Protein AF-A0AAV2MXL8-F1 (afdb_monomer_lite)

Organism: NCBI:txid488582

Foldseek 3Di:
DDPVVVVVVVVVVVVVVCCVVPVDPPDPDPPPADLLDDPVLVVLVVQLVVLVVVLVVCVVVVHDPVVNVVSVVSNVVSVVVSVVSSVVSVVVSVVVLVVCCVVPVCDDVVCVVVVVPDDPDQPPCRVDDVVVVVVVCCVVPPPDPDDDPDPDCPPPDDPPD

pLDDT: mean 85.37, std 12.21, range [48.25, 98.06]

Structure (mmCIF, N/CA/C/O backbone):
data_AF-A0AAV2MXL8-F1
#
_entry.id   AF-A0AAV2MXL8-F1
#
loop_
_atom_site.group_PDB
_atom_site.id
_atom_site.type_symbol
_atom_site.label_atom_id
_atom_site.label_alt_id
_atom_site.label_comp_id
_atom_site.label_asym_id
_atom_site.label_entity_id
_atom_site.label_seq_id
_atom_site.pdbx_PDB_ins_code
_atom_site.Cartn_x
_atom_site.Cartn_y
_atom_site.Cartn_z
_atom_site.occupancy
_atom_site.B_iso_or_equiv
_atom_site.auth_seq_id
_atom_site.auth_comp_id
_atom_site.auth_asym_id
_atom_site.auth_atom_id
_atom_site.pdbx_PDB_model_num
ATOM 1 N N . MET A 1 1 ? -14.597 54.554 -29.226 1.00 61.91 1 MET A N 1
ATOM 2 C CA . MET A 1 1 ? -14.727 53.148 -28.798 1.00 61.91 1 MET A CA 1
ATOM 3 C C . MET A 1 1 ? -16.053 53.008 -28.095 1.00 61.91 1 MET A C 1
ATOM 5 O O . MET A 1 1 ? -16.367 53.852 -27.265 1.00 61.91 1 MET A O 1
ATOM 9 N N . ASP A 1 2 ? -16.840 52.019 -28.494 1.00 83.25 2 ASP A N 1
ATOM 10 C CA . ASP A 1 2 ? -18.160 51.772 -27.923 1.00 83.25 2 ASP A CA 1
ATOM 11 C C . ASP A 1 2 ? -18.009 51.263 -26.479 1.00 83.25 2 ASP A C 1
ATOM 13 O O . ASP A 1 2 ? -17.223 50.349 -26.219 1.00 83.25 2 ASP A O 1
ATOM 17 N N . ILE A 1 3 ? -18.736 51.863 -25.534 1.00 85.31 3 ILE A N 1
ATOM 18 C CA . ILE A 1 3 ? -18.684 51.526 -24.099 1.00 85.31 3 ILE A CA 1
ATOM 19 C C . ILE A 1 3 ? -18.982 50.036 -23.890 1.00 85.31 3 ILE A C 1
ATOM 21 O O . ILE A 1 3 ? -18.380 49.394 -23.032 1.00 85.31 3 ILE A O 1
ATOM 25 N N . VAL A 1 4 ? -19.836 49.465 -24.741 1.00 89.12 4 VAL A N 1
ATOM 26 C CA . VAL A 1 4 ? -20.208 48.045 -24.722 1.00 89.12 4 VAL A CA 1
ATOM 27 C C . VAL A 1 4 ? -19.036 47.121 -25.076 1.00 89.12 4 VAL A C 1
ATOM 29 O O . VAL A 1 4 ? -18.969 45.988 -24.602 1.00 89.12 4 VAL A O 1
ATOM 32 N N . GLN A 1 5 ? -18.098 47.572 -25.911 1.00 85.69 5 GLN A N 1
ATOM 33 C CA . GLN A 1 5 ? -16.906 46.786 -26.248 1.00 85.69 5 GLN A CA 1
ATOM 34 C C . GLN A 1 5 ? -15.891 46.794 -25.105 1.00 85.69 5 GLN A C 1
ATOM 36 O O . GLN A 1 5 ? -15.272 45.768 -24.830 1.00 85.69 5 GLN A O 1
ATOM 41 N N . VAL A 1 6 ? -15.748 47.933 -24.423 1.00 91.38 6 VAL A N 1
ATOM 42 C CA . VAL A 1 6 ? -14.808 48.081 -23.305 1.00 91.38 6 VAL A CA 1
ATOM 43 C C . VAL A 1 6 ? -15.245 47.237 -22.111 1.00 91.38 6 VAL A C 1
ATOM 45 O O . VAL A 1 6 ? -14.412 46.549 -21.527 1.00 91.38 6 VAL A O 1
ATOM 48 N N . THR A 1 7 ? -16.540 47.223 -21.778 1.00 93.75 7 THR A N 1
ATOM 49 C CA . THR A 1 7 ? -17.058 46.393 -20.677 1.00 93.75 7 THR A CA 1
ATOM 50 C C . THR A 1 7 ? -16.865 44.905 -20.949 1.00 93.75 7 THR A C 1
ATOM 52 O O . THR A 1 7 ? -16.326 44.201 -20.103 1.00 93.75 7 THR A O 1
ATOM 55 N N . LYS A 1 8 ? -17.183 44.440 -22.165 1.00 93.31 8 LYS A N 1
ATOM 56 C CA . LYS A 1 8 ? -16.965 43.040 -22.563 1.00 93.31 8 LYS A CA 1
ATOM 57 C C . LYS A 1 8 ? -15.505 42.617 -22.471 1.00 93.31 8 LYS A C 1
ATOM 59 O O . LYS A 1 8 ? -15.227 41.515 -22.015 1.00 93.31 8 LYS A O 1
ATOM 64 N N . TRP A 1 9 ? -14.581 43.467 -22.918 1.00 95.12 9 TRP A N 1
ATOM 65 C CA . TRP A 1 9 ? -13.150 43.171 -22.838 1.00 95.12 9 TRP A CA 1
ATOM 66 C C . TRP A 1 9 ? -12.674 43.056 -21.387 1.00 95.12 9 TRP A C 1
ATOM 68 O O . TRP A 1 9 ? -11.873 42.177 -21.067 1.00 95.12 9 TRP A O 1
ATOM 78 N N . LEU A 1 10 ? -13.183 43.920 -20.509 1.00 94.94 10 LEU A N 1
ATOM 79 C CA . LEU A 1 10 ? -12.800 43.950 -19.103 1.00 94.94 10 LEU A CA 1
ATOM 80 C C . LEU A 1 10 ? -13.336 42.725 -18.351 1.00 94.94 10 LEU A C 1
ATOM 82 O O . LEU A 1 10 ? -12.588 42.112 -17.593 1.00 94.94 10 LEU A O 1
ATOM 86 N N . ASP A 1 11 ? -14.576 42.318 -18.633 1.00 94.88 11 ASP A N 1
ATOM 87 C CA . ASP A 1 11 ? -15.173 41.095 -18.086 1.00 94.88 11 ASP A CA 1
ATOM 88 C C . ASP A 1 11 ? -14.388 39.845 -18.515 1.00 94.88 11 ASP A C 1
ATOM 90 O O . ASP A 1 11 ? -14.018 39.036 -17.667 1.00 94.88 11 ASP A O 1
ATOM 94 N N . LEU A 1 12 ? -14.051 39.727 -19.806 1.00 95.44 12 LEU A N 1
ATOM 95 C CA . LEU A 1 12 ? -13.251 38.615 -20.341 1.00 95.44 12 LEU A CA 1
ATOM 96 C C . LEU A 1 12 ? -11.852 38.563 -19.720 1.00 95.44 12 LEU A C 1
ATOM 98 O O . LEU A 1 12 ? -11.393 37.505 -19.300 1.00 95.44 12 LEU A O 1
ATOM 102 N N . SER A 1 13 ? -11.190 39.716 -19.617 1.00 94.69 13 SER A N 1
ATOM 103 C CA . SER A 1 13 ? -9.846 39.810 -19.037 1.00 94.69 13 SER A CA 1
ATOM 104 C C . SER A 1 13 ? -9.845 39.428 -17.556 1.00 94.69 13 SER A C 1
ATOM 106 O O . SER A 1 13 ? -8.905 38.804 -17.063 1.00 94.69 13 SER A O 1
ATOM 108 N N . MET A 1 14 ? -10.905 39.796 -16.833 1.00 95.25 14 MET A N 1
ATOM 109 C CA . MET A 1 14 ? -11.059 39.465 -15.422 1.00 95.25 14 MET A CA 1
ATOM 110 C C . MET A 1 14 ? -11.418 37.987 -15.226 1.00 95.25 14 MET A C 1
ATOM 112 O O . MET A 1 14 ? -10.884 37.358 -14.315 1.00 95.25 14 MET A O 1
ATOM 116 N N . GLU A 1 15 ? -12.240 37.407 -16.105 1.00 94.12 15 GLU A N 1
ATOM 117 C CA . GLU A 1 15 ? -12.540 35.972 -16.125 1.00 94.12 15 GLU A CA 1
ATOM 118 C C . GLU A 1 15 ? -11.282 35.137 -16.397 1.00 94.12 15 GLU A C 1
ATOM 120 O O . GLU A 1 15 ? -10.983 34.221 -15.630 1.00 94.12 15 GLU A O 1
ATOM 125 N N . GLU A 1 16 ? -10.486 35.498 -17.407 1.00 92.06 16 GLU A N 1
ATOM 126 C CA . GLU A 1 16 ? -9.216 34.829 -17.711 1.00 92.06 16 GLU A CA 1
ATOM 127 C C . GLU A 1 16 ? -8.221 34.940 -16.550 1.00 92.06 16 GLU A C 1
ATOM 129 O O . GLU A 1 16 ? -7.616 33.943 -16.146 1.00 92.06 16 GLU A O 1
ATOM 134 N N . ALA A 1 17 ? -8.081 36.130 -15.955 1.00 91.81 17 ALA A N 1
ATOM 135 C CA . ALA A 1 17 ? -7.216 36.328 -14.796 1.00 91.81 17 ALA A CA 1
ATOM 136 C C . ALA A 1 17 ? -7.666 35.478 -13.595 1.00 91.81 17 ALA A C 1
ATOM 138 O O . ALA A 1 17 ? -6.828 34.879 -12.915 1.00 91.81 17 ALA A O 1
ATOM 139 N N . CYS A 1 18 ? -8.976 35.379 -13.347 1.00 88.31 18 CYS A N 1
ATOM 140 C CA . CYS A 1 18 ? -9.536 34.543 -12.289 1.00 88.31 18 CYS A CA 1
ATOM 141 C C . CYS A 1 18 ? -9.354 33.045 -12.564 1.00 88.31 18 CYS A C 1
ATOM 143 O O . CYS A 1 18 ? -8.982 32.314 -11.646 1.00 88.31 18 CYS A O 1
ATOM 145 N N . ASP A 1 19 ? -9.555 32.580 -13.796 1.00 87.06 19 ASP A N 1
ATOM 146 C CA . ASP A 1 19 ? -9.389 31.170 -14.163 1.00 87.06 19 ASP A CA 1
ATOM 147 C C . ASP A 1 19 ? -7.915 30.725 -14.098 1.00 87.06 19 ASP A C 1
ATOM 149 O O . ASP A 1 19 ? -7.624 29.586 -13.714 1.00 87.06 19 ASP A O 1
ATOM 153 N N . VAL A 1 20 ? -6.972 31.632 -14.384 1.00 86.06 20 VAL A N 1
ATOM 154 C CA . VAL A 1 20 ? -5.528 31.400 -14.208 1.00 86.06 20 VAL A CA 1
ATOM 155 C C . VAL A 1 20 ? -5.124 31.438 -12.731 1.00 86.06 20 VAL A C 1
ATOM 157 O O . VAL A 1 20 ? -4.355 30.585 -12.282 1.00 86.06 20 VAL A O 1
ATOM 160 N N . ALA A 1 21 ? -5.635 32.401 -11.959 1.00 87.75 21 ALA A N 1
ATOM 161 C CA . ALA A 1 21 ? -5.301 32.547 -10.541 1.00 87.75 21 ALA A CA 1
ATOM 162 C C . ALA A 1 21 ? -5.933 31.453 -9.661 1.00 87.75 21 ALA A C 1
ATOM 164 O O . ALA A 1 21 ? -5.349 31.053 -8.651 1.00 87.75 21 ALA A O 1
ATOM 165 N N . ALA A 1 22 ? -7.111 30.952 -10.040 1.00 82.62 22 ALA A N 1
ATOM 166 C CA . ALA A 1 22 ? -7.866 29.937 -9.315 1.00 82.62 22 ALA A CA 1
ATOM 167 C C . ALA A 1 22 ? -8.183 28.732 -10.221 1.00 82.62 22 ALA A C 1
ATOM 169 O O . ALA A 1 22 ? -9.347 28.493 -10.560 1.00 82.62 22 ALA A O 1
ATOM 170 N N . PRO A 1 23 ? -7.172 27.916 -10.583 1.00 73.56 23 PRO A N 1
ATOM 171 C CA . PRO A 1 23 ? -7.387 26.756 -11.431 1.00 73.56 23 PRO A CA 1
ATOM 172 C C . PRO A 1 23 ? -8.381 25.805 -10.760 1.00 73.56 23 PRO A C 1
ATOM 174 O O . PRO A 1 23 ? -8.135 25.267 -9.673 1.00 73.56 23 PRO A O 1
ATOM 177 N N . ARG A 1 24 ? -9.525 25.590 -11.418 1.00 76.44 24 ARG A N 1
ATOM 178 C CA . ARG A 1 24 ? -10.555 24.652 -10.958 1.00 76.44 24 ARG A CA 1
ATOM 179 C C . ARG A 1 24 ? -9.897 23.289 -10.730 1.00 76.44 24 ARG A C 1
ATOM 181 O O . ARG A 1 24 ? -9.189 22.782 -11.601 1.00 76.44 24 ARG A O 1
ATOM 188 N N . ILE A 1 25 ? -10.104 22.693 -9.551 1.00 76.25 25 ILE A N 1
ATOM 189 C CA . ILE A 1 25 ? -9.533 21.383 -9.205 1.00 76.25 25 ILE A CA 1
ATOM 190 C C . ILE A 1 25 ? -10.078 20.349 -10.196 1.00 76.25 25 ILE A C 1
ATOM 192 O O . ILE A 1 25 ? -11.187 19.840 -10.040 1.00 76.25 25 ILE A O 1
ATOM 196 N N . GLY A 1 26 ? -9.288 20.050 -11.227 1.00 72.94 26 GLY A N 1
ATOM 197 C CA . GLY A 1 26 ? -9.617 19.044 -12.224 1.00 72.94 26 GLY A CA 1
ATOM 198 C C . GLY A 1 26 ? -9.678 17.632 -11.627 1.00 72.94 26 GLY A C 1
ATOM 199 O O . GLY A 1 26 ? -9.279 17.404 -10.474 1.00 72.94 26 GLY A O 1
ATOM 200 N N . PRO A 1 27 ? -10.157 16.644 -12.402 1.00 72.00 27 PRO A N 1
ATOM 201 C CA . PRO A 1 27 ? -10.175 15.255 -11.971 1.00 72.00 27 PRO A CA 1
ATOM 202 C C . PRO A 1 27 ? -8.779 14.834 -11.500 1.00 72.00 27 PRO A C 1
ATOM 204 O O . PRO A 1 27 ? -7.768 15.062 -12.169 1.00 72.00 27 PRO A O 1
ATOM 207 N N . ARG A 1 28 ? -8.711 14.238 -10.302 1.00 71.12 28 ARG A N 1
ATOM 208 C CA . ARG A 1 28 ? -7.439 13.799 -9.718 1.00 71.12 28 ARG A CA 1
ATOM 209 C C . ARG A 1 28 ? -6.728 12.881 -10.707 1.00 71.12 28 ARG A C 1
ATOM 211 O O . ARG A 1 28 ? -7.280 11.842 -11.068 1.00 71.12 28 ARG A O 1
ATOM 218 N N . ARG A 1 29 ? -5.487 13.229 -11.073 1.00 69.12 29 ARG A N 1
ATOM 219 C CA . ARG A 1 29 ? -4.630 12.360 -11.890 1.00 69.12 29 ARG A CA 1
ATOM 220 C C . ARG A 1 29 ? -4.641 10.943 -11.299 1.00 69.12 29 ARG A C 1
ATOM 222 O O . ARG A 1 29 ? -4.513 10.812 -10.071 1.00 69.12 29 ARG A O 1
ATOM 229 N N . PRO A 1 30 ? -4.790 9.893 -12.127 1.00 66.38 30 PRO A N 1
ATOM 230 C CA . PRO A 1 30 ? -4.772 8.531 -11.632 1.00 66.38 30 PRO A CA 1
ATOM 231 C C . PRO A 1 30 ? -3.463 8.310 -10.879 1.00 66.38 30 PRO A C 1
ATOM 233 O O . PRO A 1 30 ? -2.370 8.502 -11.412 1.00 66.38 30 PRO A O 1
ATOM 236 N N . ARG A 1 31 ? -3.567 7.948 -9.599 1.00 65.31 31 ARG A N 1
ATOM 237 C CA . ARG A 1 31 ? -2.383 7.616 -8.809 1.00 65.31 31 ARG A CA 1
ATOM 238 C C . ARG A 1 31 ? -1.714 6.419 -9.471 1.00 65.31 31 ARG A C 1
ATOM 240 O O . ARG A 1 31 ? -2.375 5.397 -9.662 1.00 65.31 31 ARG A O 1
ATOM 247 N N . ARG A 1 32 ? -0.418 6.534 -9.784 1.00 63.44 32 ARG A N 1
ATOM 248 C CA . ARG A 1 32 ? 0.396 5.391 -10.215 1.00 63.44 32 ARG A CA 1
ATOM 249 C C . ARG A 1 32 ? 0.197 4.265 -9.204 1.00 63.44 32 ARG A C 1
ATOM 251 O O . ARG A 1 32 ? 0.544 4.406 -8.030 1.00 63.44 32 ARG A O 1
ATOM 258 N N . LYS A 1 33 ? -0.429 3.176 -9.652 1.00 71.12 33 LYS A N 1
ATOM 259 C CA . LYS A 1 33 ? -0.572 1.969 -8.844 1.00 71.12 33 LYS A CA 1
ATOM 260 C C . LYS A 1 33 ? 0.825 1.385 -8.675 1.00 71.12 33 LYS A C 1
ATOM 262 O O . LYS A 1 33 ? 1.594 1.315 -9.630 1.00 71.12 33 LYS A O 1
ATOM 267 N N . VAL A 1 34 ? 1.171 1.034 -7.444 1.00 82.38 34 VAL A N 1
ATOM 268 C CA . VAL A 1 34 ? 2.457 0.392 -7.163 1.00 82.38 34 VAL A CA 1
ATOM 269 C C . VAL A 1 34 ? 2.492 -0.950 -7.901 1.00 82.38 34 VAL A C 1
ATOM 271 O O . VAL A 1 34 ? 1.451 -1.577 -8.063 1.00 82.38 34 VAL A O 1
ATOM 274 N N . TYR A 1 35 ? 3.666 -1.399 -8.338 1.00 83.81 35 TYR A N 1
ATOM 275 C CA . TYR A 1 35 ? 3.831 -2.594 -9.178 1.00 83.81 35 TYR A CA 1
ATOM 276 C C . TYR A 1 35 ? 3.249 -3.898 -8.583 1.00 83.81 35 TYR A C 1
ATOM 278 O O . TYR A 1 35 ? 2.941 -4.826 -9.320 1.00 83.81 35 TYR A O 1
ATOM 286 N N . TRP A 1 36 ? 3.070 -3.968 -7.259 1.00 90.81 36 TRP A N 1
ATOM 287 C CA . TRP A 1 36 ? 2.447 -5.093 -6.545 1.00 90.81 36 TRP A CA 1
ATOM 288 C C . TRP A 1 36 ? 0.984 -4.837 -6.144 1.00 90.81 36 TRP A C 1
ATOM 290 O O . TRP A 1 36 ? 0.392 -5.644 -5.432 1.00 90.81 36 TRP A O 1
ATOM 300 N N . TRP A 1 37 ? 0.391 -3.703 -6.526 1.00 90.88 37 TRP A N 1
ATOM 301 C CA . TRP A 1 37 ? -0.970 -3.346 -6.129 1.00 90.88 37 TRP A CA 1
ATOM 302 C C . TRP A 1 37 ? -2.010 -4.234 -6.824 1.00 90.88 37 TRP A C 1
ATOM 304 O O . TRP A 1 37 ? -1.975 -4.408 -8.038 1.00 90.88 37 TRP A O 1
ATOM 314 N N . SER A 1 38 ? -2.985 -4.720 -6.055 1.00 91.81 38 SER A N 1
ATOM 315 C CA . SER A 1 38 ? -4.108 -5.538 -6.525 1.00 91.81 38 SER A CA 1
ATOM 316 C C . SER A 1 38 ? -5.413 -5.077 -5.875 1.00 91.81 38 SER A C 1
ATOM 318 O O . SER A 1 38 ? -5.403 -4.432 -4.821 1.00 91.81 38 SER A O 1
ATOM 320 N N . GLU A 1 39 ? -6.540 -5.428 -6.491 1.00 91.81 39 GLU A N 1
ATOM 321 C CA . GLU A 1 39 ? -7.879 -5.217 -5.936 1.00 91.81 39 GLU A CA 1
ATOM 322 C C . GLU A 1 39 ? -8.086 -5.991 -4.624 1.00 91.81 39 GLU A C 1
ATOM 324 O O . GLU A 1 39 ? -8.605 -5.426 -3.662 1.00 91.81 39 GLU A O 1
ATOM 329 N N . SER A 1 40 ? -7.521 -7.202 -4.506 1.00 92.12 40 SER A N 1
ATOM 330 C CA . SER A 1 40 ? -7.573 -8.010 -3.274 1.00 92.12 40 SER A CA 1
ATOM 331 C C . SER A 1 40 ? -7.034 -7.260 -2.043 1.00 92.12 40 SER A C 1
ATOM 333 O O . SER A 1 40 ? -7.678 -7.202 -0.993 1.00 92.12 40 SER A O 1
ATOM 335 N N . VAL A 1 41 ? -5.875 -6.600 -2.172 1.00 94.88 41 VAL A N 1
ATOM 336 C CA . VAL A 1 41 ? -5.299 -5.769 -1.097 1.00 94.88 41 VAL A CA 1
ATOM 337 C C . VAL A 1 41 ? -6.098 -4.496 -0.867 1.00 94.88 41 VAL A C 1
ATOM 339 O O . VAL A 1 41 ? -6.181 -4.032 0.274 1.00 94.88 41 VAL A O 1
ATOM 342 N N . ALA A 1 42 ? -6.685 -3.911 -1.913 1.00 93.44 42 ALA A N 1
ATOM 343 C CA . ALA A 1 42 ? -7.530 -2.733 -1.759 1.00 93.44 42 ALA A CA 1
ATOM 344 C C . ALA A 1 42 ? -8.738 -3.049 -0.861 1.00 93.44 42 ALA A C 1
ATOM 346 O O . ALA A 1 42 ? -9.048 -2.271 0.046 1.00 93.44 42 ALA A O 1
ATOM 347 N N . ASP A 1 43 ? -9.350 -4.217 -1.039 1.00 95.75 43 ASP A N 1
ATOM 348 C CA . ASP A 1 43 ? -10.494 -4.677 -0.251 1.00 95.75 43 ASP A CA 1
ATOM 349 C C . ASP A 1 43 ? -10.128 -4.963 1.195 1.00 95.75 43 ASP A C 1
ATOM 351 O O . ASP A 1 43 ? -10.746 -4.403 2.108 1.00 95.75 43 ASP A O 1
ATOM 355 N N . LEU A 1 44 ? -9.062 -5.732 1.425 1.00 96.69 44 LEU A N 1
ATOM 356 C CA . LEU A 1 44 ? -8.549 -5.979 2.775 1.00 96.69 44 LEU A CA 1
ATOM 357 C C . LEU A 1 44 ? -8.189 -4.672 3.484 1.00 96.69 44 LEU A C 1
ATOM 359 O O . LEU A 1 44 ? -8.490 -4.484 4.665 1.00 96.69 44 LEU A O 1
ATOM 363 N N . ARG A 1 45 ? -7.609 -3.708 2.760 1.00 96.50 45 ARG A N 1
ATOM 364 C CA . ARG A 1 45 ? -7.291 -2.387 3.307 1.00 96.50 45 ARG A CA 1
ATOM 365 C C . ARG A 1 45 ? -8.556 -1.614 3.680 1.00 96.50 45 ARG A C 1
ATOM 367 O O . ARG A 1 45 ? -8.592 -1.024 4.763 1.00 96.50 45 ARG A O 1
ATOM 374 N N . ARG A 1 46 ? -9.599 -1.627 2.839 1.00 97.31 46 ARG A N 1
ATOM 375 C CA . ARG A 1 46 ? -10.909 -1.018 3.149 1.00 97.31 46 ARG A CA 1
ATOM 376 C C . ARG A 1 46 ? -11.512 -1.629 4.416 1.00 97.31 46 ARG A C 1
ATOM 378 O O . ARG A 1 46 ? -11.905 -0.892 5.326 1.00 97.31 46 ARG A O 1
ATOM 385 N N . GLN A 1 47 ? -11.533 -2.957 4.505 1.00 97.56 47 GLN A N 1
ATOM 386 C CA . GLN A 1 47 ? -12.077 -3.692 5.648 1.00 97.56 47 GLN A CA 1
ATOM 387 C C . GLN A 1 47 ? -11.291 -3.420 6.937 1.00 97.56 47 GLN A C 1
ATOM 389 O O . GLN A 1 47 ? -11.885 -3.083 7.964 1.00 97.56 47 GLN A O 1
ATOM 394 N N . CYS A 1 48 ? -9.958 -3.463 6.879 1.00 98.06 48 CYS A N 1
ATOM 395 C CA . CYS A 1 48 ? -9.080 -3.184 8.014 1.00 98.06 48 CYS A CA 1
ATOM 396 C C . CYS A 1 48 ? -9.254 -1.746 8.537 1.00 98.06 48 CYS A C 1
ATOM 398 O O . CYS A 1 48 ? -9.411 -1.530 9.743 1.00 98.06 48 CYS A O 1
ATOM 400 N N . ILE A 1 49 ? -9.328 -0.747 7.644 1.00 97.88 49 ILE A N 1
ATOM 401 C CA . ILE A 1 49 ? -9.594 0.651 8.026 1.00 97.88 49 ILE A CA 1
ATOM 402 C C . ILE A 1 49 ? -10.972 0.785 8.680 1.00 97.88 49 ILE A C 1
ATOM 404 O O . ILE A 1 49 ? -11.103 1.469 9.700 1.00 97.88 49 ILE A O 1
ATOM 408 N N . ARG A 1 50 ? -12.002 0.134 8.124 1.00 98.00 50 ARG A N 1
ATOM 409 C CA . ARG A 1 50 ? -13.353 0.137 8.703 1.00 98.00 50 ARG A CA 1
ATOM 410 C C . ARG A 1 50 ? -13.346 -0.464 10.109 1.00 98.00 50 ARG A C 1
ATOM 412 O O . ARG A 1 50 ? -13.854 0.174 11.029 1.00 98.00 50 ARG A O 1
ATOM 419 N N . ALA A 1 51 ? -12.710 -1.619 10.298 1.00 97.62 51 ALA A N 1
ATOM 420 C CA . ALA A 1 51 ? -12.589 -2.272 11.600 1.00 97.62 51 ALA A CA 1
ATOM 421 C C . ALA A 1 51 ? -11.841 -1.400 12.621 1.00 97.62 51 ALA A C 1
ATOM 423 O O . ALA A 1 51 ? -12.332 -1.205 13.734 1.00 97.62 51 ALA A O 1
ATOM 424 N N . ARG A 1 52 ? -10.720 -0.778 12.224 1.00 97.88 52 ARG A N 1
ATOM 425 C CA . ARG A 1 52 ? -9.982 0.176 13.070 1.00 97.88 52 ARG A CA 1
ATOM 426 C C . ARG A 1 52 ? -10.869 1.336 13.515 1.00 97.88 52 ARG A C 1
ATOM 428 O O . ARG A 1 52 ? -10.885 1.676 14.697 1.00 97.88 52 ARG A O 1
ATOM 435 N N . ARG A 1 53 ? -11.621 1.937 12.584 1.00 97.88 53 ARG A N 1
ATOM 436 C CA . ARG A 1 53 ? -12.545 3.044 12.879 1.00 97.88 53 ARG A CA 1
ATOM 437 C C . ARG A 1 53 ? -13.649 2.610 13.843 1.00 97.88 53 ARG A C 1
ATOM 439 O O . ARG A 1 53 ? -13.939 3.350 14.778 1.00 97.88 53 ARG A O 1
ATOM 446 N N . CYS A 1 54 ? -14.247 1.433 13.648 1.00 97.12 54 CYS A N 1
ATOM 447 C CA . CYS A 1 54 ? -15.260 0.885 14.555 1.00 97.12 54 CYS A CA 1
ATOM 448 C C . CYS A 1 54 ? -14.703 0.684 15.969 1.00 97.12 54 CYS A C 1
ATOM 450 O O . CYS A 1 54 ? -15.307 1.153 16.931 1.00 97.12 54 CYS A O 1
ATOM 452 N N . TRP A 1 55 ? -13.523 0.073 16.088 1.00 97.38 55 TRP A N 1
ATOM 453 C CA . TRP A 1 55 ? -12.856 -0.147 17.371 1.00 97.38 55 TRP A CA 1
ATOM 454 C C . TRP A 1 55 ? -12.518 1.165 18.094 1.00 97.38 55 TRP A C 1
ATOM 456 O O . TRP A 1 55 ? -12.851 1.337 19.267 1.00 97.38 55 TRP A O 1
ATOM 466 N N . GLN A 1 56 ? -11.933 2.139 17.388 1.00 96.88 56 GLN A N 1
ATOM 467 C CA . GLN A 1 56 ? -11.623 3.457 17.957 1.00 96.88 56 GLN A CA 1
ATOM 468 C C . GLN A 1 56 ? -12.885 4.224 18.372 1.00 96.88 56 GLN A C 1
ATOM 470 O O . GLN A 1 56 ? -12.915 4.827 19.444 1.00 96.88 56 GLN A O 1
ATOM 475 N N . LYS A 1 57 ? -13.952 4.174 17.563 1.00 97.12 57 LYS A N 1
ATOM 476 C CA . LYS A 1 57 ? -15.243 4.780 17.917 1.00 97.12 57 LYS A CA 1
ATOM 477 C C . LYS A 1 57 ? -15.862 4.120 19.150 1.00 97.12 57 LYS A C 1
ATOM 479 O O . LYS A 1 57 ? -16.399 4.836 19.990 1.00 97.12 57 LYS A O 1
ATOM 484 N N . ALA A 1 58 ? -15.780 2.795 19.282 1.00 95.88 58 ALA A N 1
ATOM 485 C CA . ALA A 1 58 ? -16.292 2.073 20.446 1.00 95.88 58 ALA A CA 1
ATOM 486 C C . ALA A 1 58 ? -15.559 2.473 21.737 1.00 95.88 58 ALA A C 1
ATOM 488 O O . ALA A 1 58 ? -16.216 2.735 22.743 1.00 95.88 58 ALA A O 1
ATOM 489 N N . LYS A 1 59 ? -14.228 2.631 21.671 1.00 94.12 59 LYS A N 1
ATOM 490 C CA . LYS A 1 59 ? -13.420 3.190 22.769 1.00 94.12 59 LYS A CA 1
ATOM 491 C C . LYS A 1 59 ? -13.839 4.614 23.126 1.00 94.12 59 LYS A C 1
ATOM 493 O O . LYS A 1 59 ? -14.127 4.892 24.284 1.00 94.12 59 LYS A O 1
ATOM 498 N N . LYS A 1 60 ? -13.937 5.503 22.128 1.00 96.12 60 LYS A N 1
ATOM 499 C CA . LYS A 1 60 ? -14.330 6.908 22.340 1.00 96.12 60 LYS A CA 1
ATOM 500 C C . LYS A 1 60 ? -15.716 7.030 22.983 1.00 96.12 60 LYS A C 1
ATOM 502 O O . LYS A 1 60 ? -15.918 7.885 23.832 1.00 96.12 60 LYS A O 1
ATOM 507 N N . LYS A 1 61 ? -16.661 6.170 22.591 1.00 95.06 61 LYS A N 1
ATOM 508 C CA . LYS A 1 61 ? -18.035 6.150 23.118 1.00 95.06 61 LYS A CA 1
ATOM 509 C C . LYS A 1 61 ? -18.204 5.335 24.410 1.00 95.06 61 LYS A C 1
ATOM 511 O O . LYS A 1 61 ? -19.345 5.119 24.800 1.00 95.06 61 LYS A O 1
ATOM 516 N N . ARG A 1 62 ? -17.117 4.850 25.032 1.00 91.94 62 ARG A N 1
ATOM 517 C CA . ARG A 1 62 ? -17.146 4.032 26.264 1.00 91.94 62 ARG A CA 1
ATOM 518 C C . ARG A 1 62 ? -18.166 2.883 26.192 1.00 91.94 62 ARG A C 1
ATOM 520 O O . ARG A 1 62 ? -18.948 2.659 27.109 1.00 91.94 62 ARG A O 1
ATOM 527 N N . ARG A 1 63 ? -18.198 2.189 25.049 1.00 92.88 63 ARG A N 1
ATOM 528 C CA . ARG A 1 63 ? -19.060 1.013 24.846 1.00 92.88 63 ARG A CA 1
ATOM 529 C C . ARG A 1 63 ? -18.669 -0.121 25.813 1.00 92.88 63 ARG A C 1
ATOM 531 O O . ARG A 1 63 ? -17.563 -0.083 26.349 1.00 92.88 63 ARG A O 1
ATOM 538 N N . PRO A 1 64 ? -19.524 -1.145 25.999 1.00 95.62 64 PRO A N 1
ATOM 539 C CA . PRO A 1 64 ? -19.211 -2.269 26.878 1.00 95.62 64 PRO A CA 1
ATOM 540 C C . PRO A 1 64 ? -17.856 -2.905 26.547 1.00 95.62 64 PRO A C 1
ATOM 542 O O . PRO A 1 64 ? -17.525 -3.096 25.373 1.00 95.62 64 PRO A O 1
ATOM 545 N N . THR A 1 65 ? -17.090 -3.267 27.579 1.00 94.56 65 THR A N 1
ATOM 546 C CA . THR A 1 65 ? -15.719 -3.789 27.446 1.00 94.56 65 THR A CA 1
ATOM 547 C C . THR A 1 65 ? -15.638 -4.999 26.515 1.00 94.56 65 THR A C 1
ATOM 549 O O . THR A 1 65 ? -14.732 -5.059 25.685 1.00 94.56 65 THR A O 1
ATOM 552 N N . LYS A 1 66 ? -16.624 -5.908 26.580 1.00 95.69 66 LYS A N 1
ATOM 553 C CA . LYS A 1 66 ? -16.723 -7.084 25.696 1.00 95.69 66 LYS A CA 1
ATOM 554 C C . LYS A 1 66 ? -16.751 -6.683 24.214 1.00 95.69 66 LYS A C 1
ATOM 556 O O . LYS A 1 66 ? -15.884 -7.088 23.452 1.00 95.69 66 LYS A O 1
ATOM 561 N N . LEU A 1 67 ? -17.633 -5.751 23.841 1.00 95.25 67 LEU A N 1
ATOM 562 C CA . LEU A 1 67 ? -17.733 -5.239 22.469 1.00 95.25 67 LEU A CA 1
ATOM 563 C C . LEU A 1 67 ? -16.415 -4.602 21.989 1.00 95.25 67 LEU A C 1
ATOM 565 O O . LEU A 1 67 ? -16.015 -4.758 20.835 1.00 95.25 67 LEU A O 1
ATOM 569 N N . ILE A 1 68 ? -15.733 -3.848 22.859 1.00 95.56 68 ILE A N 1
ATOM 570 C CA . ILE A 1 68 ? -14.444 -3.225 22.522 1.00 95.56 68 ILE A CA 1
ATOM 571 C C . ILE A 1 68 ? -13.370 -4.294 22.284 1.00 95.56 68 ILE A C 1
ATOM 573 O O . ILE A 1 68 ? -12.555 -4.132 21.367 1.00 95.56 68 ILE A O 1
ATOM 577 N N . ALA A 1 69 ? -13.360 -5.360 23.086 1.00 96.75 69 ALA A N 1
ATOM 578 C CA . ALA A 1 69 ? -12.445 -6.483 22.923 1.00 96.75 69 ALA A CA 1
ATOM 579 C C . ALA A 1 69 ? -12.697 -7.211 21.594 1.00 96.75 69 ALA A C 1
ATOM 581 O O . ALA A 1 69 ? -11.761 -7.341 20.804 1.00 96.75 69 ALA A O 1
ATOM 582 N N . ASP A 1 70 ? -13.951 -7.550 21.282 1.00 97.06 70 ASP A N 1
ATOM 583 C CA . ASP A 1 70 ? -14.335 -8.258 20.051 1.00 97.06 70 ASP A CA 1
ATOM 584 C C . ASP A 1 70 ? -13.962 -7.463 18.792 1.00 97.06 70 ASP A C 1
ATOM 586 O O . ASP A 1 70 ? -13.336 -7.976 17.858 1.00 97.06 70 ASP A O 1
ATOM 590 N N . LEU A 1 71 ? -14.263 -6.158 18.780 1.00 96.94 71 LEU A N 1
ATOM 591 C CA . LEU A 1 71 ? -13.855 -5.259 17.695 1.00 96.94 71 LEU A CA 1
ATOM 592 C C . LEU A 1 71 ? -12.328 -5.154 17.576 1.00 96.94 71 LEU A C 1
ATOM 594 O O . LEU A 1 71 ? -11.801 -5.003 16.470 1.00 96.94 71 LEU A O 1
ATOM 598 N N . GLY A 1 72 ? -11.616 -5.234 18.702 1.00 96.81 72 GLY A N 1
ATOM 599 C CA . GLY A 1 72 ? -10.158 -5.253 18.749 1.00 96.81 72 GLY A CA 1
ATOM 600 C C . GLY A 1 72 ? -9.572 -6.524 18.137 1.00 96.81 72 GLY A C 1
ATOM 601 O O . GLY A 1 72 ? -8.649 -6.431 17.325 1.00 96.81 72 GLY A O 1
ATOM 602 N N . VAL A 1 73 ? -10.127 -7.692 18.470 1.00 98.00 73 VAL A N 1
ATOM 603 C CA . VAL A 1 73 ? -9.751 -8.988 17.880 1.00 98.00 73 VAL A CA 1
ATOM 604 C C . VAL A 1 73 ? -10.004 -8.975 16.373 1.00 98.00 73 VAL A C 1
ATOM 606 O O . VAL A 1 73 ? -9.093 -9.274 15.599 1.00 98.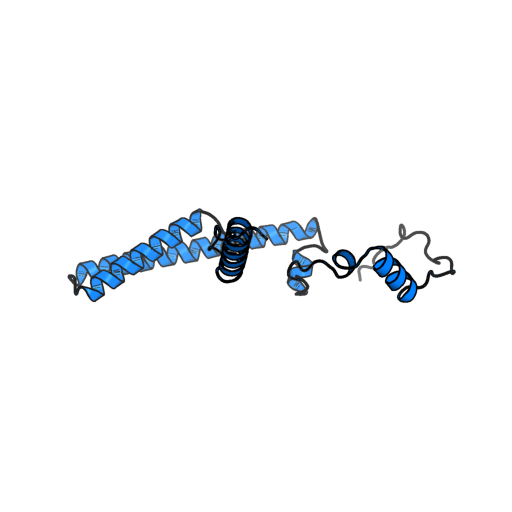00 73 VAL A O 1
ATOM 609 N N . LYS A 1 74 ? -11.182 -8.509 15.941 1.00 97.50 74 LYS A N 1
ATOM 610 C CA . LYS A 1 74 ? -11.525 -8.377 14.517 1.00 97.50 74 LYS A CA 1
ATOM 611 C C . LYS A 1 74 ? -10.539 -7.490 13.755 1.00 97.50 74 LYS A C 1
ATOM 613 O O . LYS A 1 74 ? -10.098 -7.845 12.666 1.00 97.50 74 LYS A O 1
ATOM 618 N N . TYR A 1 75 ? -10.164 -6.342 14.323 1.00 98.00 75 TYR A N 1
ATOM 619 C CA . TYR A 1 75 ? -9.152 -5.470 13.723 1.00 98.00 75 TYR A CA 1
ATOM 620 C C . TYR A 1 75 ? -7.776 -6.147 13.638 1.00 98.00 75 TYR A C 1
ATOM 622 O O . TYR A 1 75 ? -7.116 -6.035 12.605 1.00 98.00 75 TYR A O 1
ATOM 630 N N . LYS A 1 76 ? -7.338 -6.852 14.691 1.00 98.06 76 LYS A N 1
ATOM 631 C CA . LYS A 1 76 ? -6.055 -7.576 14.685 1.00 98.06 76 LYS A CA 1
ATOM 632 C C . LYS A 1 76 ? -6.011 -8.638 13.585 1.00 98.06 76 LYS A C 1
ATOM 634 O O . LYS A 1 76 ? -5.005 -8.709 12.885 1.00 98.06 76 LYS A O 1
ATOM 639 N N . HIS A 1 77 ? -7.090 -9.402 13.414 1.00 98.06 77 HIS A N 1
ATOM 640 C CA . HIS A 1 77 ? -7.196 -10.420 12.368 1.00 98.06 77 HIS A CA 1
ATOM 641 C C . HIS A 1 77 ? -7.103 -9.794 10.970 1.00 98.06 77 HIS A C 1
ATOM 643 O O . HIS A 1 77 ? -6.151 -10.062 10.248 1.00 98.06 77 HIS A O 1
ATOM 649 N N . LEU A 1 78 ? -7.958 -8.809 10.665 1.00 97.94 78 LEU A N 1
ATOM 650 C CA . LEU A 1 78 ? -7.943 -8.120 9.365 1.00 97.94 78 LEU A CA 1
ATOM 651 C C . LEU A 1 78 ? -6.616 -7.407 9.065 1.00 97.94 78 LEU A C 1
ATOM 653 O O . LEU A 1 78 ? -6.222 -7.257 7.909 1.00 97.94 78 LEU A O 1
ATOM 657 N N . ARG A 1 79 ? -5.912 -6.930 10.098 1.00 97.75 79 ARG A N 1
ATOM 658 C CA . ARG A 1 79 ? -4.565 -6.375 9.941 1.00 97.75 79 ARG A CA 1
ATOM 659 C C . ARG A 1 79 ? -3.557 -7.460 9.568 1.00 97.75 79 ARG A C 1
ATOM 661 O O . ARG A 1 79 ? -2.710 -7.195 8.719 1.00 97.75 79 ARG A O 1
ATOM 668 N N . LYS A 1 80 ? -3.631 -8.637 10.196 1.00 98.00 80 LYS A N 1
ATOM 669 C CA . LYS A 1 80 ? -2.776 -9.783 9.869 1.00 98.00 80 LYS A CA 1
ATOM 670 C C . LYS A 1 80 ? -3.013 -10.224 8.427 1.00 98.00 80 LYS A C 1
ATOM 672 O O . LYS A 1 80 ? -2.046 -10.289 7.678 1.00 98.00 80 LYS A O 1
ATO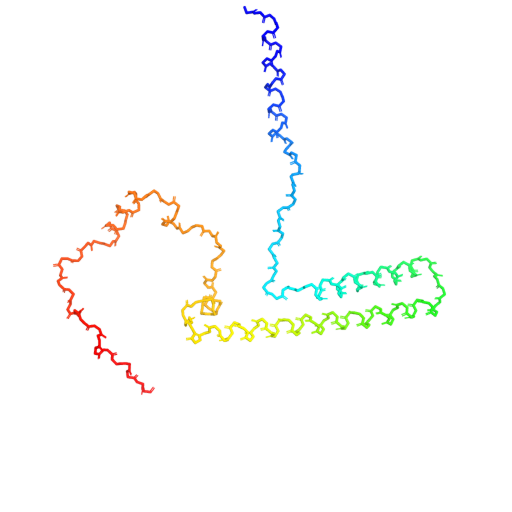M 677 N N . ASP A 1 81 ? -4.269 -10.386 8.022 1.00 97.31 81 ASP A N 1
ATOM 678 C CA . ASP A 1 81 ? -4.637 -10.787 6.657 1.00 97.31 81 ASP A CA 1
ATOM 679 C C . ASP A 1 81 ? -4.111 -9.791 5.620 1.00 97.31 81 ASP A C 1
ATOM 681 O O . ASP A 1 81 ? -3.492 -10.177 4.630 1.00 97.31 81 ASP A O 1
ATOM 685 N N . LEU A 1 82 ? -4.266 -8.488 5.887 1.00 97.56 82 LEU A N 1
ATOM 686 C CA . LEU A 1 82 ? -3.717 -7.435 5.035 1.00 97.56 82 LEU A CA 1
ATOM 687 C C . LEU A 1 82 ? -2.187 -7.523 4.917 1.00 97.56 82 LEU A C 1
ATOM 689 O O . LEU A 1 82 ? -1.649 -7.369 3.823 1.00 97.56 82 LEU A O 1
ATOM 693 N N . CYS A 1 83 ? -1.475 -7.738 6.025 1.00 97.44 83 CYS A N 1
ATOM 694 C CA . CYS A 1 83 ? -0.019 -7.882 6.011 1.00 97.44 83 CYS A CA 1
ATOM 695 C C . CYS A 1 83 ? 0.425 -9.124 5.228 1.00 97.44 83 CYS A C 1
ATOM 697 O O . CYS A 1 83 ? 1.348 -9.020 4.419 1.00 97.44 83 CYS A O 1
ATOM 699 N N . THR A 1 84 ? -0.246 -10.259 5.431 1.00 97.56 84 THR A N 1
ATOM 700 C CA . THR A 1 84 ? 0.027 -11.509 4.714 1.00 97.56 84 THR A CA 1
ATOM 701 C C . THR A 1 84 ? -0.198 -11.342 3.215 1.00 97.56 84 THR A C 1
ATOM 703 O O . THR A 1 84 ? 0.680 -11.686 2.427 1.00 97.56 84 THR A O 1
ATOM 706 N N . GLU A 1 85 ? -1.315 -10.738 2.808 1.00 97.06 85 GLU A N 1
ATOM 707 C CA . GLU A 1 85 ? -1.614 -10.528 1.391 1.00 97.06 85 GLU A CA 1
ATOM 708 C C . GLU A 1 85 ? -0.632 -9.541 0.737 1.00 97.06 85 GLU A C 1
ATOM 710 O O . GLU A 1 85 ? -0.173 -9.770 -0.381 1.00 97.06 85 GLU A O 1
ATOM 715 N N . ILE A 1 86 ? -0.235 -8.469 1.436 1.00 95.94 86 ILE A N 1
ATOM 716 C CA . ILE A 1 86 ? 0.818 -7.562 0.947 1.00 95.94 86 ILE A CA 1
ATOM 717 C C . ILE A 1 86 ? 2.138 -8.317 0.762 1.00 95.94 86 ILE A C 1
ATOM 719 O O . ILE A 1 86 ? 2.815 -8.112 -0.246 1.00 95.94 86 ILE A O 1
ATOM 723 N N . GLY A 1 87 ? 2.511 -9.169 1.721 1.00 96.62 87 GLY A N 1
ATOM 724 C CA . GLY A 1 87 ? 3.696 -10.019 1.620 1.00 96.62 87 GLY A CA 1
ATOM 725 C C . GLY A 1 87 ? 3.630 -10.913 0.386 1.00 96.62 87 GLY A C 1
ATOM 726 O O . GLY A 1 87 ? 4.523 -10.857 -0.455 1.00 96.62 87 GLY A O 1
ATOM 727 N N . ARG A 1 88 ? 2.519 -11.638 0.218 1.00 96.44 88 ARG A N 1
ATOM 728 C CA . ARG A 1 88 ? 2.269 -12.513 -0.932 1.00 96.44 88 ARG A CA 1
ATOM 729 C C . ARG A 1 88 ? 2.387 -11.766 -2.261 1.00 96.44 88 ARG A C 1
ATOM 731 O O . ARG A 1 88 ? 3.097 -12.223 -3.151 1.00 96.44 88 ARG A O 1
ATOM 738 N N . LEU A 1 89 ? 1.734 -10.610 -2.404 1.00 96.00 89 LEU A N 1
ATOM 739 C CA . LEU A 1 89 ? 1.784 -9.829 -3.645 1.00 96.00 89 LEU A CA 1
ATOM 740 C C . LEU A 1 89 ? 3.176 -9.277 -3.943 1.00 96.00 89 LEU A C 1
ATOM 742 O O . LEU A 1 89 ? 3.591 -9.276 -5.101 1.00 96.00 89 LEU A O 1
ATOM 746 N N . LYS A 1 90 ? 3.914 -8.839 -2.919 1.00 94.06 90 LYS A N 1
ATOM 747 C CA . LYS A 1 90 ? 5.311 -8.429 -3.086 1.00 94.06 90 LYS A CA 1
ATOM 748 C C . LYS A 1 90 ? 6.180 -9.595 -3.541 1.00 94.06 90 LYS A C 1
ATOM 750 O O . LYS A 1 90 ? 6.949 -9.415 -4.477 1.00 94.06 90 LYS A O 1
ATOM 755 N N . SER A 1 91 ? 6.025 -10.775 -2.941 1.00 95.06 91 SER A N 1
ATOM 756 C CA . SER A 1 91 ? 6.754 -11.978 -3.349 1.00 95.06 91 SER A CA 1
ATOM 757 C C . SER A 1 91 ? 6.439 -12.363 -4.792 1.00 95.06 91 SER A C 1
ATOM 759 O O . SER A 1 91 ? 7.357 -12.578 -5.571 1.00 95.06 91 SER A O 1
ATOM 761 N N . VAL A 1 92 ? 5.163 -12.368 -5.190 1.00 94.69 92 VAL A N 1
ATOM 762 C CA . VAL A 1 92 ? 4.761 -12.643 -6.582 1.00 94.69 92 VAL A CA 1
ATOM 763 C C . VAL A 1 92 ? 5.367 -11.624 -7.544 1.00 94.69 92 VAL A C 1
ATOM 765 O O . VAL A 1 92 ? 5.884 -11.990 -8.596 1.00 94.69 92 VAL A O 1
ATOM 768 N N . ALA A 1 93 ? 5.316 -10.340 -7.196 1.00 91.62 93 ALA A N 1
ATOM 769 C CA . ALA A 1 93 ? 5.894 -9.295 -8.025 1.00 91.62 93 ALA A CA 1
ATOM 770 C C . ALA A 1 93 ? 7.425 -9.404 -8.126 1.00 91.62 93 ALA A C 1
ATOM 772 O O . ALA A 1 93 ? 7.981 -9.171 -9.195 1.00 91.62 93 ALA A O 1
ATOM 773 N N . TRP A 1 94 ? 8.093 -9.803 -7.042 1.00 90.69 94 TRP A N 1
ATOM 774 C CA . TRP A 1 94 ? 9.530 -10.062 -7.023 1.00 90.69 94 TRP A CA 1
ATOM 775 C C . TRP A 1 94 ? 9.909 -11.258 -7.900 1.00 90.69 94 TRP A C 1
ATOM 777 O O . TRP A 1 94 ? 10.812 -11.147 -8.720 1.00 90.69 94 TRP A O 1
ATOM 787 N N . GLN A 1 95 ? 9.169 -12.366 -7.811 1.00 92.50 95 GLN A N 1
ATOM 788 C CA . GLN A 1 95 ? 9.391 -13.540 -8.664 1.00 92.50 95 GLN A CA 1
ATOM 789 C C . GLN A 1 95 ? 9.199 -13.214 -10.149 1.00 92.50 95 GLN A C 1
ATOM 791 O O . GLN A 1 95 ? 10.002 -13.618 -10.984 1.00 92.50 95 GLN A O 1
ATOM 796 N N . LYS A 1 96 ? 8.182 -12.411 -10.489 1.00 90.50 96 LYS A N 1
ATOM 797 C CA . LYS A 1 96 ? 7.986 -11.922 -11.863 1.00 90.50 96 LYS A CA 1
ATOM 798 C C . LYS A 1 96 ? 9.153 -11.068 -12.360 1.00 90.50 96 LYS A C 1
ATOM 800 O O . LYS A 1 96 ? 9.491 -11.157 -13.535 1.00 90.50 96 LYS A O 1
ATOM 805 N N . LEU A 1 97 ? 9.741 -10.249 -11.487 1.00 88.88 97 LEU A N 1
ATOM 806 C CA . LEU A 1 97 ? 10.915 -9.444 -11.819 1.00 88.88 97 LEU A CA 1
ATOM 807 C C . LEU A 1 97 ? 12.155 -10.322 -12.038 1.00 88.88 97 LEU A C 1
ATOM 809 O O . LEU A 1 97 ? 12.905 -10.088 -12.975 1.00 88.88 97 LEU A O 1
ATOM 813 N N . LEU A 1 98 ? 12.360 -11.351 -11.214 1.00 89.38 98 LEU A N 1
ATOM 814 C CA . LEU A 1 98 ? 13.465 -12.293 -11.412 1.00 89.38 98 LEU A CA 1
ATOM 815 C C . LEU A 1 98 ? 13.307 -13.074 -12.721 1.00 89.38 98 LEU A C 1
ATOM 817 O O . LEU A 1 98 ? 14.241 -13.130 -13.509 1.00 89.38 98 LEU A O 1
ATOM 821 N N . GLY A 1 99 ? 12.103 -13.559 -13.031 1.00 88.69 99 GLY A N 1
ATOM 822 C CA . GLY A 1 99 ? 11.814 -14.218 -14.311 1.00 88.69 99 GLY A CA 1
ATOM 823 C C . GLY A 1 99 ? 11.839 -13.294 -15.541 1.00 88.69 99 GLY A C 1
ATOM 824 O O . GLY A 1 99 ? 11.553 -13.741 -16.655 1.00 88.69 99 GLY A O 1
ATOM 825 N N . SER A 1 100 ? 12.107 -11.992 -15.385 1.00 88.81 100 SER A N 1
ATOM 826 C CA . SER A 1 100 ? 12.402 -11.117 -16.526 1.00 88.81 100 SER A CA 1
ATOM 827 C C . SER A 1 100 ? 13.897 -11.013 -16.826 1.00 88.81 100 SER A C 1
ATOM 829 O O . SER A 1 100 ? 14.232 -10.511 -17.891 1.00 88.81 100 SER A O 1
ATOM 831 N N . VAL A 1 101 ? 14.778 -11.469 -15.927 1.00 89.06 101 VAL A N 1
ATOM 832 C CA . VAL A 1 101 ? 16.239 -11.353 -16.079 1.00 89.06 101 VAL A CA 1
ATOM 833 C C . VAL A 1 101 ? 16.735 -12.112 -17.306 1.00 89.06 101 VAL A C 1
ATOM 835 O O . VAL A 1 101 ? 17.440 -11.525 -18.117 1.00 89.06 101 VAL A O 1
ATOM 838 N N . ASP A 1 102 ? 16.298 -13.357 -17.501 1.00 85.75 102 ASP A N 1
ATOM 839 C CA . ASP A 1 102 ? 16.752 -14.185 -18.631 1.00 85.75 102 ASP A CA 1
ATOM 840 C C . ASP A 1 102 ? 16.335 -13.615 -19.994 1.00 85.75 102 ASP A C 1
ATOM 842 O O . ASP A 1 102 ? 16.990 -13.842 -21.006 1.00 85.75 102 ASP A O 1
ATOM 846 N N . ARG A 1 103 ? 15.229 -12.861 -20.025 1.00 88.44 103 ARG A N 1
ATOM 847 C CA . ARG A 1 103 ? 14.696 -12.244 -21.248 1.00 88.44 103 ARG A CA 1
ATOM 848 C C . ARG A 1 103 ? 15.306 -10.878 -21.540 1.00 88.44 103 ARG A C 1
ATOM 850 O O . ARG A 1 103 ? 15.425 -10.514 -22.703 1.00 88.44 103 ARG A O 1
ATOM 857 N N . ASP A 1 104 ? 15.641 -10.117 -20.502 1.00 86.19 104 ASP A N 1
ATOM 858 C CA . ASP A 1 104 ? 16.245 -8.789 -20.623 1.00 86.19 104 ASP A CA 1
ATOM 859 C C . ASP A 1 104 ? 17.289 -8.570 -19.511 1.00 86.19 104 ASP A C 1
ATOM 861 O O . ASP A 1 104 ? 16.988 -7.964 -18.468 1.00 86.19 104 ASP A O 1
ATOM 865 N N . PRO A 1 105 ? 18.531 -9.050 -19.728 1.00 84.25 105 PRO A N 1
ATOM 866 C CA . PRO A 1 105 ? 19.602 -8.963 -18.738 1.00 84.25 105 PRO A CA 1
ATOM 867 C C . PRO A 1 105 ? 19.960 -7.520 -18.362 1.00 84.25 105 PRO A C 1
ATOM 869 O O . PRO A 1 105 ? 20.338 -7.254 -17.223 1.00 84.25 105 PRO A O 1
ATOM 872 N N . TRP A 1 106 ? 19.794 -6.568 -19.288 1.00 87.06 106 TRP A N 1
ATOM 873 C CA . TRP A 1 106 ? 20.123 -5.146 -19.096 1.00 87.06 106 TRP A CA 1
ATOM 874 C C . TRP A 1 106 ? 18.902 -4.262 -18.795 1.00 87.06 106 TRP A C 1
ATOM 876 O O . TRP A 1 106 ? 18.992 -3.025 -18.750 1.00 87.06 106 TRP A O 1
ATOM 886 N N . GLY A 1 107 ? 17.764 -4.904 -18.550 1.00 85.81 107 GLY A N 1
ATOM 887 C CA . GLY A 1 107 ? 16.468 -4.285 -18.374 1.00 85.81 107 GLY A CA 1
ATOM 888 C C . GLY A 1 107 ? 16.203 -3.699 -16.997 1.00 85.81 107 GLY A C 1
ATOM 889 O O . GLY A 1 107 ? 17.059 -3.138 -16.305 1.00 85.81 107 GLY A O 1
ATOM 890 N N . LEU A 1 108 ? 14.946 -3.842 -16.583 1.00 83.81 108 LEU A N 1
ATOM 891 C CA . LEU A 1 108 ? 14.440 -3.362 -15.300 1.00 83.81 108 LEU A CA 1
ATOM 892 C C . LEU A 1 108 ? 15.195 -3.941 -14.082 1.00 83.81 108 LEU A C 1
ATOM 894 O O . LEU A 1 108 ? 15.534 -3.140 -13.207 1.00 83.81 108 LEU A O 1
ATOM 898 N N . PRO A 1 109 ? 15.497 -5.257 -13.992 1.00 86.50 109 PRO A N 1
ATOM 899 C CA . PRO A 1 109 ? 16.194 -5.817 -12.829 1.00 86.50 109 PRO A CA 1
ATOM 900 C C . PRO A 1 109 ? 17.595 -5.223 -12.637 1.00 86.50 109 PRO A C 1
ATOM 902 O O . PRO A 1 109 ? 17.926 -4.749 -11.551 1.00 86.50 109 PRO A O 1
ATOM 905 N N . TYR A 1 110 ? 18.385 -5.157 -13.710 1.00 86.56 110 TYR A N 1
ATOM 906 C CA . TYR A 1 110 ? 19.733 -4.587 -13.699 1.00 86.56 110 TYR A CA 1
ATOM 907 C C . TYR A 1 110 ? 19.733 -3.108 -13.301 1.00 86.56 110 TYR A C 1
ATOM 909 O O . TYR A 1 110 ? 20.459 -2.686 -12.395 1.00 86.56 110 TYR A O 1
ATOM 917 N N . ARG A 1 111 ? 18.853 -2.308 -13.919 1.0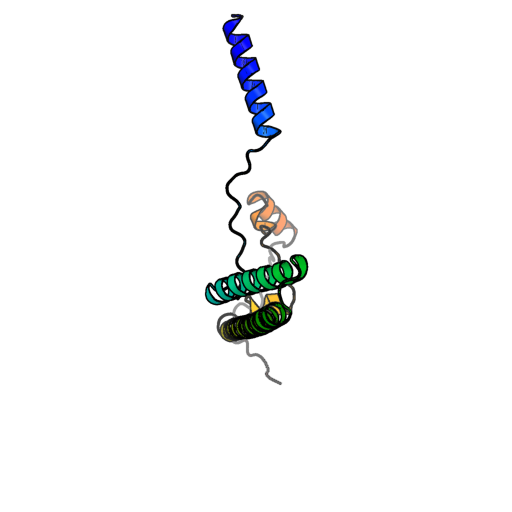0 86.50 111 ARG A N 1
ATOM 918 C CA . ARG A 1 111 ? 18.712 -0.881 -13.592 1.00 86.50 111 ARG A CA 1
ATOM 919 C C . ARG A 1 111 ? 18.274 -0.660 -12.144 1.00 86.50 111 ARG A C 1
ATOM 921 O O . ARG A 1 111 ? 18.705 0.317 -11.532 1.00 86.50 111 AR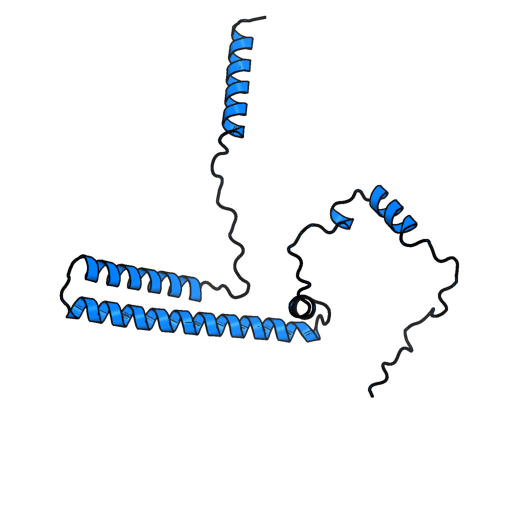G A O 1
ATOM 928 N N . LEU A 1 112 ? 17.433 -1.540 -11.597 1.00 85.25 112 LEU A N 1
ATOM 929 C CA . LEU A 1 112 ? 16.984 -1.481 -10.206 1.00 85.25 112 LEU A CA 1
ATOM 930 C C . LEU A 1 112 ? 18.145 -1.734 -9.232 1.00 85.25 112 LEU A C 1
ATOM 932 O O . LEU A 1 112 ? 18.339 -0.930 -8.321 1.00 85.25 112 LEU A O 1
ATOM 936 N N . VAL A 1 113 ? 18.939 -2.790 -9.450 1.00 85.00 113 VAL A N 1
ATOM 937 C CA . VAL A 1 113 ? 20.101 -3.138 -8.606 1.00 85.00 113 VAL A CA 1
ATOM 938 C C . VAL A 1 113 ? 21.151 -2.030 -8.624 1.00 85.00 113 VAL A C 1
ATOM 940 O O . VAL A 1 113 ? 21.624 -1.606 -7.570 1.00 85.00 113 VAL A O 1
ATOM 943 N N . LEU A 1 114 ? 21.450 -1.482 -9.804 1.00 86.00 114 LEU A N 1
ATOM 944 C CA . LEU A 1 114 ? 22.401 -0.378 -9.941 1.00 86.00 114 LEU A CA 1
ATOM 945 C C . LEU A 1 114 ? 21.856 0.983 -9.484 1.00 86.00 114 LEU A C 1
ATOM 947 O O . LEU A 1 114 ? 22.552 1.987 -9.621 1.00 86.00 114 LEU A O 1
ATOM 951 N N . LYS A 1 115 ? 20.613 1.054 -8.982 1.00 79.81 115 LYS A N 1
ATOM 952 C CA . LYS A 1 115 ? 19.925 2.312 -8.633 1.00 79.81 115 LYS A CA 1
ATOM 953 C C . LYS A 1 115 ? 19.890 3.316 -9.800 1.00 79.81 115 LYS A C 1
ATOM 955 O O . LYS A 1 115 ? 19.807 4.523 -9.596 1.00 79.81 115 LYS A O 1
ATOM 960 N N . LYS A 1 116 ? 19.912 2.810 -11.038 1.00 80.38 116 LYS A N 1
ATOM 961 C CA . LYS A 1 116 ? 19.858 3.575 -12.296 1.00 80.38 116 LYS A CA 1
ATOM 962 C C . LYS A 1 116 ? 18.434 3.765 -12.821 1.00 80.38 116 LYS A C 1
ATOM 964 O O . LYS A 1 116 ? 18.253 4.245 -13.939 1.00 80.38 116 LYS A O 1
ATOM 969 N N . LEU A 1 117 ? 17.413 3.412 -12.036 1.00 73.44 117 LEU A N 1
ATOM 970 C CA . LEU A 1 117 ? 16.026 3.753 -12.346 1.00 73.44 117 LEU A CA 1
ATOM 971 C C . LEU A 1 117 ? 15.816 5.255 -12.193 1.00 73.44 117 LEU A C 1
ATOM 973 O O . LEU A 1 117 ? 15.390 5.745 -11.150 1.00 73.44 117 LEU A O 1
ATOM 977 N N . LYS A 1 118 ? 16.122 5.984 -13.263 1.00 66.88 118 LYS A N 1
ATOM 978 C CA . LYS A 1 118 ? 15.714 7.374 -13.396 1.00 66.88 118 LYS A CA 1
ATOM 979 C C . LYS A 1 118 ? 14.187 7.407 -13.432 1.00 66.88 118 LYS A C 1
ATOM 981 O O . LYS A 1 118 ? 13.549 6.626 -14.143 1.00 66.88 118 LYS A O 1
ATOM 986 N N . THR A 1 119 ? 13.589 8.303 -12.651 1.00 60.47 119 THR A N 1
ATOM 987 C CA . THR A 1 119 ? 12.219 8.763 -12.900 1.00 60.47 119 THR A CA 1
ATOM 988 C C . THR A 1 119 ? 12.139 9.139 -14.377 1.00 60.47 119 THR A C 1
ATOM 990 O O . THR A 1 119 ? 13.129 9.643 -14.895 1.00 60.47 119 THR A O 1
ATOM 993 N N . ALA A 1 120 ? 11.023 8.867 -15.057 1.00 57.88 120 ALA A N 1
ATOM 994 C CA . ALA A 1 120 ? 10.842 9.205 -16.470 1.00 57.88 120 ALA A CA 1
ATOM 995 C C . ALA A 1 120 ? 10.862 10.735 -16.670 1.00 57.88 120 ALA A C 1
ATOM 997 O O . ALA A 1 120 ? 9.825 11.370 -16.814 1.00 57.88 120 ALA A O 1
ATOM 998 N N . SER A 1 121 ? 12.040 11.336 -16.560 1.00 62.78 121 SER A N 1
ATOM 999 C CA . SER A 1 121 ? 12.404 12.590 -17.180 1.00 62.78 121 SER A CA 1
ATOM 1000 C C . SER A 1 121 ? 12.767 12.232 -18.606 1.00 62.78 121 SER A C 1
ATOM 1002 O O . SER A 1 121 ? 13.551 11.296 -18.804 1.00 62.78 121 SER A O 1
ATOM 1004 N N . LEU A 1 122 ? 12.201 12.963 -19.559 1.00 61.38 122 LEU A N 1
ATOM 1005 C CA . LEU A 1 122 ? 12.639 12.896 -20.945 1.00 61.38 122 LEU A CA 1
ATOM 1006 C C . LEU A 1 122 ? 14.170 12.997 -20.964 1.00 61.38 122 LEU A C 1
ATOM 1008 O O . LEU A 1 122 ? 14.751 13.820 -20.244 1.00 61.38 122 LEU A O 1
ATOM 1012 N N . GLY A 1 123 ? 14.825 12.081 -21.676 1.00 67.56 123 GLY A N 1
ATOM 1013 C CA . GLY A 1 123 ? 16.279 12.115 -21.806 1.00 67.56 123 GLY A CA 1
ATOM 1014 C C . GLY A 1 123 ? 16.714 13.463 -22.377 1.00 67.56 123 GLY A C 1
ATOM 1015 O O . GLY A 1 123 ? 15.948 14.097 -23.092 1.00 67.56 123 GLY A O 1
ATOM 1016 N N . LEU A 1 124 ? 17.942 13.915 -22.110 1.00 65.88 124 LEU A N 1
ATOM 1017 C CA . LEU A 1 124 ? 18.445 15.156 -22.719 1.00 65.88 124 LEU A CA 1
ATOM 1018 C C . LEU A 1 124 ? 18.284 15.126 -24.254 1.00 65.88 124 LEU A C 1
ATOM 1020 O O . LEU A 1 124 ? 17.934 16.127 -24.857 1.00 65.88 124 LEU A O 1
ATOM 1024 N N . THR A 1 125 ? 18.425 13.947 -24.860 1.00 73.12 125 THR A N 1
ATOM 1025 C CA . THR A 1 125 ? 18.197 13.687 -26.288 1.00 73.12 125 THR A CA 1
ATOM 1026 C C . THR A 1 125 ? 16.733 13.749 -26.736 1.00 73.12 125 THR A C 1
ATOM 1028 O O . THR A 1 125 ? 16.477 13.915 -27.916 1.00 73.12 125 THR A O 1
ATOM 1031 N N . GLU A 1 126 ? 15.777 13.567 -25.824 1.00 74.88 126 GLU A N 1
ATOM 1032 C CA . GLU A 1 126 ? 14.334 13.689 -26.090 1.00 74.88 126 GLU A CA 1
ATOM 1033 C C . GLU A 1 126 ? 13.816 15.111 -25.810 1.00 74.88 126 GLU A C 1
ATOM 1035 O O . GLU A 1 126 ? 12.733 15.467 -26.261 1.00 74.88 126 GLU A O 1
ATOM 1040 N N . VAL A 1 127 ? 14.559 15.906 -25.028 1.00 79.69 127 VAL A N 1
ATOM 1041 C CA . VAL A 1 127 ? 14.228 17.302 -24.692 1.00 79.69 127 VAL A CA 1
ATOM 1042 C C . VAL A 1 127 ? 14.863 18.284 -25.671 1.00 79.69 127 VAL A C 1
ATOM 1044 O O . VAL A 1 127 ? 14.277 19.327 -25.950 1.00 79.69 127 VAL A O 1
ATOM 1047 N N . LEU A 1 128 ? 16.074 17.986 -26.144 1.00 81.75 128 LEU A N 1
ATOM 1048 C CA . LEU A 1 128 ? 16.792 18.849 -27.070 1.00 81.75 128 LEU A CA 1
ATOM 1049 C C . LEU A 1 128 ? 16.215 18.752 -28.480 1.00 81.75 128 LEU A C 1
ATOM 1051 O O . LEU A 1 128 ? 15.804 17.687 -28.937 1.00 81.75 128 LEU A O 1
ATOM 1055 N N . ASP A 1 129 ? 16.257 19.887 -29.167 1.00 86.75 129 ASP A N 1
ATOM 1056 C CA . ASP A 1 129 ? 15.991 19.979 -30.593 1.00 86.75 129 ASP A CA 1
ATOM 1057 C C . ASP A 1 129 ? 16.956 19.065 -31.394 1.00 86.75 129 ASP A C 1
ATOM 1059 O O . ASP A 1 129 ? 18.146 19.000 -31.050 1.00 86.75 129 ASP A O 1
ATOM 1063 N N . PRO A 1 130 ? 16.483 18.338 -32.429 1.00 86.25 130 PRO A N 1
ATOM 1064 C CA . PRO A 1 130 ? 17.288 17.345 -33.145 1.00 86.25 130 PRO A CA 1
ATOM 1065 C C . PRO A 1 130 ? 18.573 17.900 -33.766 1.00 86.25 130 PRO A C 1
ATOM 1067 O O . PRO A 1 130 ? 19.596 17.207 -33.762 1.00 86.25 130 PRO A O 1
ATOM 1070 N N . ASP A 1 131 ? 18.546 19.139 -34.263 1.00 86.44 131 ASP A N 1
ATOM 1071 C CA . ASP A 1 131 ? 19.703 19.756 -34.915 1.00 86.44 131 ASP A CA 1
ATOM 1072 C C . ASP A 1 131 ? 20.756 20.138 -33.875 1.00 86.44 131 ASP A C 1
ATOM 1074 O O . ASP A 1 131 ? 21.933 19.790 -34.011 1.00 86.44 131 ASP A O 1
ATOM 1078 N N . THR A 1 132 ? 20.303 20.725 -32.763 1.00 86.06 132 THR A N 1
ATOM 1079 C CA . THR A 1 132 ? 21.159 21.041 -31.610 1.00 86.06 132 THR A CA 1
ATOM 1080 C C . THR A 1 132 ? 21.795 19.774 -31.036 1.00 86.06 132 THR A C 1
ATOM 1082 O O . THR A 1 132 ? 22.984 19.751 -30.720 1.00 86.06 132 THR A O 1
ATOM 1085 N N . LEU A 1 133 ? 21.028 18.684 -30.922 1.00 88.75 133 LEU A N 1
ATOM 1086 C CA . LEU A 1 133 ? 21.537 17.398 -30.450 1.00 88.75 133 LEU A CA 1
ATOM 1087 C C . LEU A 1 133 ? 22.600 16.820 -31.397 1.00 88.75 133 LEU A C 1
ATOM 1089 O O . LEU A 1 133 ? 23.622 16.314 -30.933 1.00 88.75 133 LEU A O 1
ATOM 1093 N N . SER A 1 134 ? 22.364 16.886 -32.709 1.00 85.62 134 SER A N 1
ATOM 1094 C CA . SER A 1 134 ? 23.280 16.377 -33.736 1.00 85.62 134 SER A CA 1
ATOM 1095 C C . SER A 1 134 ? 24.618 17.116 -33.721 1.00 85.62 134 SER A C 1
ATOM 1097 O O . SER A 1 134 ? 25.678 16.489 -33.775 1.00 85.62 134 SER A O 1
ATOM 1099 N N . GLU A 1 135 ? 24.589 18.441 -33.586 1.00 89.75 135 GLU A N 1
ATOM 1100 C CA . GLU A 1 135 ? 25.793 19.265 -33.477 1.00 89.75 135 GLU A CA 1
ATOM 1101 C C . GLU A 1 135 ? 26.585 18.949 -32.199 1.00 89.75 135 GLU A C 1
ATOM 1103 O O . GLU A 1 135 ? 27.797 18.720 -32.245 1.00 89.75 135 GLU A O 1
ATOM 1108 N N . LEU A 1 136 ? 25.887 18.831 -31.066 1.00 90.12 136 LEU A N 1
ATOM 1109 C CA . LEU A 1 136 ? 26.488 18.499 -29.775 1.00 90.12 136 LEU A CA 1
ATOM 1110 C C . LEU A 1 136 ? 27.123 17.097 -29.798 1.00 90.12 136 LEU A C 1
ATOM 1112 O O . LEU A 1 136 ? 28.244 16.915 -29.321 1.00 90.12 136 LEU A O 1
ATOM 1116 N N . LEU A 1 137 ? 26.454 16.113 -30.410 1.00 88.94 137 LEU A N 1
ATOM 1117 C CA . LEU A 1 137 ? 26.992 14.760 -30.581 1.00 88.94 137 LEU A CA 1
ATOM 1118 C C . LEU A 1 137 ? 28.233 14.737 -31.476 1.00 88.94 137 LEU A C 1
ATOM 1120 O O . LEU A 1 137 ? 29.203 14.075 -31.119 1.00 88.94 137 LEU A O 1
ATOM 1124 N N . LYS A 1 138 ? 28.237 15.475 -32.592 1.00 87.38 138 LYS A N 1
ATOM 1125 C CA . LYS A 1 138 ? 29.411 15.586 -33.479 1.00 87.38 138 LYS A CA 1
ATOM 1126 C C . LYS A 1 138 ? 30.602 16.251 -32.788 1.00 87.38 138 LYS A C 1
ATOM 1128 O O . LYS A 1 138 ? 31.739 15.882 -33.062 1.00 87.38 138 LYS A O 1
ATOM 1133 N N . SER A 1 139 ? 30.339 17.214 -31.905 1.00 87.75 139 SER A N 1
ATOM 1134 C CA . SER A 1 139 ? 31.365 17.897 -31.112 1.00 87.75 139 SER A CA 1
ATOM 1135 C C . SER A 1 139 ? 31.958 16.988 -30.029 1.00 87.75 139 SER A C 1
ATOM 1137 O O . SER A 1 139 ? 33.176 16.856 -29.924 1.00 87.75 139 SER A O 1
ATOM 1139 N N . LEU A 1 140 ? 31.107 16.310 -29.249 1.00 89.69 140 LEU A N 1
ATOM 1140 C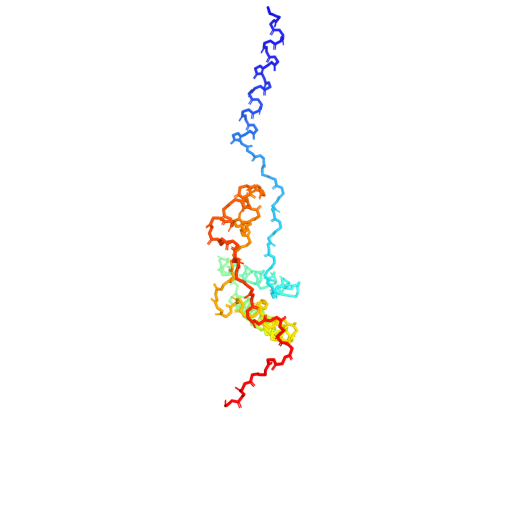 CA . LEU A 1 140 ? 31.550 15.425 -28.163 1.00 89.69 140 LEU A CA 1
ATOM 1141 C C . LEU A 1 140 ? 32.167 14.116 -28.664 1.00 89.69 140 LEU A C 1
ATOM 1143 O O . LEU A 1 140 ? 33.068 13.579 -28.020 1.00 89.69 140 LEU A O 1
ATOM 1147 N N . PHE A 1 141 ? 31.681 13.599 -29.792 1.00 83.81 141 PHE A N 1
ATOM 1148 C CA . PHE A 1 141 ? 32.138 12.355 -30.403 1.00 83.81 141 PHE A CA 1
ATOM 1149 C C . PHE A 1 141 ? 32.481 12.597 -31.879 1.00 83.81 141 PHE A C 1
ATOM 1151 O O . PHE A 1 141 ? 31.681 12.270 -32.763 1.00 83.81 141 PHE A O 1
ATOM 1158 N N . PRO A 1 142 ? 33.666 13.167 -32.168 1.00 82.94 142 PRO A N 1
ATOM 1159 C CA . PRO A 1 142 ? 34.108 13.398 -33.534 1.00 82.94 142 PRO A CA 1
ATOM 1160 C C . PRO A 1 142 ? 34.109 12.087 -34.329 1.00 82.94 142 PRO A C 1
ATOM 1162 O O . PRO A 1 142 ? 34.514 11.049 -33.792 1.00 82.94 142 PRO A O 1
ATOM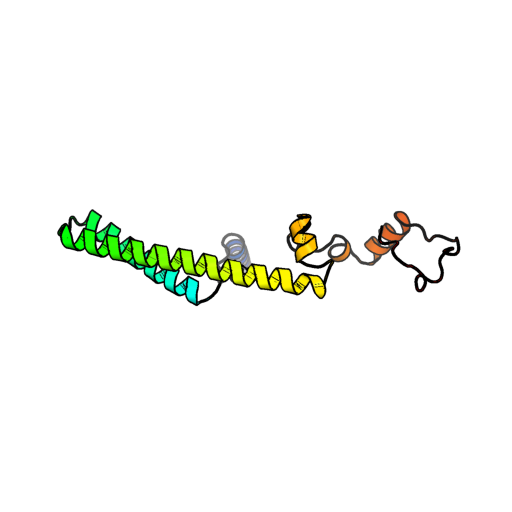 1165 N N . PRO A 1 143 ? 33.691 12.104 -35.604 1.00 72.38 143 PRO A N 1
ATOM 1166 C CA . PRO A 1 143 ? 33.716 10.913 -36.437 1.00 72.38 143 PRO A CA 1
ATOM 1167 C C . PRO A 1 143 ? 35.146 10.374 -36.513 1.00 72.38 143 PRO A C 1
ATOM 1169 O O . PRO A 1 143 ? 36.073 11.056 -36.955 1.00 72.38 143 PRO A O 1
ATOM 1172 N N . ASN A 1 144 ? 35.334 9.140 -36.049 1.00 70.31 144 ASN A N 1
ATOM 1173 C CA . ASN A 1 144 ? 36.625 8.481 -36.123 1.00 70.31 144 ASN A CA 1
ATOM 1174 C C . ASN A 1 144 ? 36.905 8.151 -37.595 1.00 70.31 144 ASN A C 1
ATOM 1176 O O . ASN A 1 144 ? 36.274 7.269 -38.165 1.00 70.31 144 ASN A O 1
ATOM 1180 N N . ASN A 1 145 ? 37.853 8.855 -38.216 1.00 69.75 145 ASN A N 1
ATOM 1181 C CA . ASN A 1 145 ? 38.294 8.584 -39.591 1.00 69.75 145 ASN A CA 1
ATOM 1182 C C . ASN A 1 145 ? 39.231 7.358 -39.684 1.00 69.75 145 ASN A C 1
ATOM 1184 O O . ASN A 1 145 ? 39.892 7.125 -40.692 1.00 69.75 145 ASN A O 1
ATOM 1188 N N . LYS A 1 146 ? 39.354 6.592 -38.598 1.00 69.56 146 LYS A N 1
ATOM 1189 C CA . LYS A 1 146 ? 40.102 5.338 -38.564 1.00 69.56 146 LYS A CA 1
ATOM 1190 C C . LYS A 1 146 ? 39.117 4.200 -38.787 1.00 69.56 146 LYS A C 1
ATOM 1192 O O . LYS A 1 146 ? 38.080 4.147 -38.128 1.00 69.56 146 LYS A O 1
ATOM 1197 N N . SER A 1 147 ? 39.451 3.281 -39.686 1.00 63.56 147 SER A N 1
ATOM 1198 C CA . SER A 1 147 ? 38.730 2.018 -39.817 1.00 63.56 147 SER A CA 1
ATOM 1199 C C . SER A 1 147 ? 38.703 1.312 -38.459 1.00 63.56 147 SER A C 1
ATOM 1201 O O . SER A 1 147 ? 39.735 1.173 -37.800 1.00 63.56 147 SER A O 1
ATOM 1203 N N . ASN A 1 148 ? 37.516 0.896 -38.009 1.00 62.16 148 ASN A N 1
ATOM 1204 C CA . ASN A 1 148 ? 37.399 0.080 -36.804 1.00 62.16 148 ASN A CA 1
ATOM 1205 C C . ASN A 1 148 ? 38.211 -1.208 -37.030 1.00 62.16 148 ASN A C 1
ATOM 1207 O O . ASN A 1 148 ? 37.899 -1.940 -37.970 1.00 62.16 148 ASN A O 1
ATOM 1211 N N . PRO A 1 149 ? 39.230 -1.516 -36.204 1.00 64.50 149 PRO A N 1
ATOM 1212 C CA . PRO A 1 149 ? 40.060 -2.707 -36.402 1.00 64.50 149 PRO A CA 1
ATOM 1213 C C . PRO A 1 149 ? 39.274 -4.011 -36.201 1.00 64.50 149 PRO A C 1
ATOM 1215 O O . PRO A 1 149 ? 39.725 -5.074 -36.611 1.00 64.50 149 PRO A O 1
ATOM 1218 N N . ILE A 1 150 ? 38.085 -3.929 -35.596 1.00 62.59 150 ILE A N 1
ATOM 1219 C CA . ILE A 1 150 ? 37.184 -5.053 -35.356 1.00 62.59 150 ILE A CA 1
ATOM 1220 C C . ILE A 1 150 ? 35.939 -4.828 -36.213 1.00 62.59 150 ILE A C 1
ATOM 1222 O O . ILE A 1 150 ? 35.014 -4.111 -35.832 1.00 62.59 150 ILE A O 1
ATOM 1226 N N . VAL A 1 151 ? 35.959 -5.405 -37.413 1.00 63.22 151 VAL A N 1
ATOM 1227 C CA . VAL A 1 151 ? 34.843 -5.359 -38.373 1.00 63.22 151 VAL A CA 1
ATOM 1228 C C . VAL A 1 151 ? 33.778 -6.403 -38.018 1.00 63.22 151 VAL A C 1
ATOM 1230 O O . VAL A 1 151 ? 32.618 -6.258 -38.393 1.00 63.22 151 VAL A O 1
ATOM 1233 N N . ASN A 1 152 ? 34.152 -7.434 -37.256 1.00 60.16 152 ASN A N 1
ATOM 1234 C CA . ASN A 1 152 ? 33.283 -8.551 -36.929 1.00 60.16 152 ASN A CA 1
ATOM 1235 C C . ASN A 1 152 ? 33.470 -8.995 -35.469 1.00 60.16 152 ASN A C 1
ATOM 1237 O O . ASN A 1 152 ? 34.570 -9.353 -35.064 1.00 60.16 152 ASN A O 1
ATOM 1241 N N . TRP A 1 153 ? 32.384 -8.980 -34.695 1.00 70.12 153 TRP A N 1
ATOM 1242 C CA . TRP A 1 153 ? 32.337 -9.472 -33.310 1.00 70.12 153 TRP A CA 1
ATOM 1243 C C . TRP A 1 153 ? 31.801 -10.908 -33.208 1.00 70.12 153 TRP A C 1
ATOM 1245 O O . TRP A 1 153 ? 31.587 -11.401 -32.105 1.00 70.12 153 TRP A O 1
ATOM 1255 N N . SER A 1 154 ? 31.570 -11.581 -34.340 1.00 69.50 154 SER A N 1
ATOM 1256 C CA . SER A 1 154 ? 30.990 -12.934 -34.368 1.00 69.50 154 SER A CA 1
ATOM 1257 C C . SER A 1 154 ? 31.876 -13.988 -33.698 1.00 69.50 154 SER A C 1
ATOM 1259 O O . SER A 1 154 ? 31.348 -14.959 -33.169 1.00 69.50 154 SER A O 1
ATOM 1261 N N . ASP A 1 155 ? 33.193 -13.769 -33.667 1.00 64.31 155 ASP A N 1
ATOM 1262 C CA . ASP A 1 155 ? 34.169 -14.694 -33.073 1.00 64.31 155 ASP A CA 1
ATOM 1263 C C . ASP A 1 155 ? 34.507 -14.347 -31.610 1.00 64.31 155 ASP A C 1
ATOM 1265 O O . ASP A 1 155 ? 35.418 -14.924 -31.018 1.00 64.31 155 ASP A O 1
ATOM 1269 N N . PHE A 1 156 ? 33.808 -13.377 -31.007 1.00 72.06 156 PHE A N 1
ATOM 1270 C CA . PHE A 1 156 ? 34.063 -12.972 -29.628 1.00 72.06 156 PHE A CA 1
ATOM 1271 C C . PHE A 1 156 ? 33.515 -14.016 -28.647 1.00 72.06 156 PHE A C 1
ATOM 1273 O O . PHE A 1 156 ? 32.305 -14.138 -28.449 1.00 72.06 156 PHE A O 1
ATOM 1280 N N . VAL A 1 157 ? 34.424 -14.750 -28.008 1.00 69.62 157 VAL A N 1
ATOM 1281 C CA . VAL A 1 157 ? 34.112 -15.720 -26.956 1.00 69.62 157 VAL A CA 1
ATOM 1282 C C . VAL A 1 157 ? 34.538 -15.139 -25.612 1.00 69.62 157 VAL A C 1
ATOM 1284 O O . VAL A 1 157 ? 35.665 -14.677 -25.453 1.00 69.62 157 VAL A O 1
ATOM 1287 N N . TRP A 1 158 ? 33.628 -15.155 -24.638 1.00 62.62 158 TRP A N 1
ATOM 1288 C CA . TRP A 1 158 ? 33.969 -14.848 -23.251 1.00 62.62 158 TRP A CA 1
ATOM 1289 C C . TRP A 1 158 ? 34.799 -15.998 -22.673 1.00 62.62 158 TRP A C 1
ATOM 1291 O O . TRP A 1 158 ? 34.298 -17.120 -22.581 1.00 62.62 158 TRP A O 1
ATOM 1301 N N . ASP A 1 159 ? 36.039 -15.722 -22.263 1.00 61.91 159 ASP A N 1
ATOM 1302 C CA . ASP A 1 159 ? 36.817 -16.649 -21.437 1.00 61.91 159 ASP A CA 1
ATOM 1303 C C . ASP A 1 159 ? 36.120 -16.790 -20.078 1.00 61.91 159 ASP A C 1
ATOM 1305 O O . ASP A 1 159 ? 36.145 -15.885 -19.241 1.00 61.91 159 ASP A O 1
ATOM 1309 N N . ASN A 1 160 ? 35.452 -17.923 -19.872 1.00 52.44 160 ASN A N 1
ATOM 1310 C CA . ASN A 1 160 ? 34.903 -18.297 -18.574 1.00 52.44 160 ASN A CA 1
ATOM 1311 C C . ASN A 1 160 ? 36.023 -18.950 -17.754 1.00 52.44 160 ASN A C 1
ATOM 1313 O O . ASN A 1 160 ? 36.213 -20.165 -17.833 1.00 52.44 160 ASN A O 1
ATOM 1317 N N . ALA A 1 161 ? 36.772 -18.130 -17.015 1.00 48.25 161 ALA A N 1
ATOM 1318 C CA . ALA A 1 161 ? 37.671 -18.579 -15.950 1.00 48.25 161 ALA A CA 1
ATOM 1319 C C . ALA A 1 161 ? 36.929 -18.695 -14.610 1.00 48.25 161 ALA A C 1
ATOM 1321 O O . ALA A 1 161 ? 36.069 -17.824 -14.331 1.00 48.25 161 ALA A O 1
#

Secondary structure (DSSP, 8-state):
--HHHHHHHHHHHHHHHHHHHS---PSPPPP---TT--HHHHHHHHHHHHHHHHHHHHHHTT--HHHHHHHHHHHHHHHHHHHHHHHHHHHHHHHHHHTTTTT-TTSHHHHHHTT----SPPPHHHHS-HHHHHHHHHHHS----SPPS-S--TT------

Sequence (161 aa):
MDIVQVTKWLDLSMEEACDVAAPRIGPRRPRRKVYWWSESVADLRRQCIRARRCWQKAKKKRRPTKLIADLGVKYKHLRKDLCTEIGRLKSVAWQKLLGSVDRDPWGLPYRLVLKKLKTASLGLTEVLDPDTLSELLKSLFPPNNKSNPIVNWSDFVWDNA

Radius of gyration: 30.51 Å; chains: 1; bounding box: 60×72×67 Å